Protein AF-A0A6M0C030-F1 (afdb_monomer)

Mean predicted aligned error: 7.35 Å

Radius of gyration: 17.22 Å; Cα contacts (8 Å, |Δi|>4): 38; chains: 1; bounding box: 48×40×36 Å

Secondary structure (DSSP, 8-state):
--------------PPPHHHHHHHHHHHHHHHHHHHHTT--HHHHHHHHHHHHHTTT-HHHHHHHHHH-SS--HHHHHHHHHHHHHHHHTT--

Solvent-accessible surface area (backbone atoms only — not comparable to full-atom values): 5692 Å² total; per-residue (Å²): 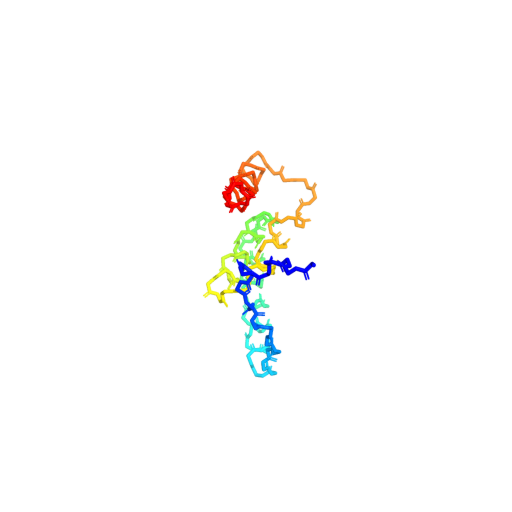139,86,79,85,83,82,78,75,78,84,77,82,83,78,83,79,52,70,70,58,51,49,51,51,52,53,52,51,52,50,52,52,52,55,40,56,74,70,65,52,49,76,63,56,50,20,51,54,49,20,50,63,27,45,81,68,71,38,52,72,61,12,51,46,40,60,64,65,52,90,78,61,51,74,65,55,47,51,52,53,51,54,51,49,50,60,62,56,64,68,72,76,120

Structure (mmCIF, N/CA/C/O backbone):
data_AF-A0A6M0C030-F1
#
_entry.id   AF-A0A6M0C030-F1
#
loop_
_atom_site.group_PDB
_atom_site.id
_atom_site.type_symbol
_atom_site.label_atom_id
_atom_site.label_alt_id
_atom_site.label_comp_id
_atom_site.label_asym_id
_atom_site.label_entity_id
_atom_site.label_seq_id
_atom_site.pdbx_PDB_ins_code
_atom_site.Cartn_x
_atom_site.Cartn_y
_atom_site.Cartn_z
_atom_site.occupancy
_atom_site.B_iso_or_equiv
_atom_site.auth_seq_id
_atom_site.auth_comp_id
_atom_site.auth_asym_id
_atom_site.auth_atom_id
_atom_site.pdbx_PDB_model_num
ATOM 1 N N . TYR A 1 1 ? 35.731 30.276 -8.942 1.00 38.06 1 TYR A N 1
ATOM 2 C CA . TYR A 1 1 ? 34.562 29.463 -8.576 1.00 38.06 1 TYR A CA 1
ATOM 3 C C . TYR A 1 1 ? 34.791 28.031 -9.033 1.00 38.06 1 TYR A C 1
ATOM 5 O O . TYR A 1 1 ? 34.494 27.688 -10.168 1.00 38.06 1 TYR A O 1
ATOM 13 N N . LYS A 1 2 ? 35.436 27.228 -8.181 1.00 44.59 2 LYS A N 1
ATOM 14 C CA . LYS A 1 2 ? 35.522 25.768 -8.313 1.00 44.59 2 LYS A CA 1
ATOM 15 C C . LYS A 1 2 ? 34.755 25.230 -7.114 1.00 44.59 2 LYS A C 1
ATOM 17 O O . LYS A 1 2 ? 35.355 24.910 -6.096 1.00 44.59 2 LYS A O 1
ATOM 22 N N . ASP A 1 3 ? 33.435 25.243 -7.231 1.00 46.19 3 ASP A N 1
ATOM 23 C CA . ASP A 1 3 ? 32.569 24.773 -6.163 1.00 46.19 3 ASP A CA 1
ATOM 24 C C . ASP A 1 3 ? 32.276 23.296 -6.397 1.00 46.19 3 ASP A C 1
ATOM 26 O O . ASP A 1 3 ? 31.619 22.883 -7.351 1.00 46.19 3 ASP A O 1
ATOM 30 N N . SER A 1 4 ? 32.887 22.517 -5.516 1.00 50.16 4 SER A N 1
ATOM 31 C CA . SER A 1 4 ? 32.553 21.177 -5.074 1.00 50.16 4 SER A CA 1
ATOM 32 C C . SER A 1 4 ? 31.092 20.776 -5.324 1.00 50.16 4 SER A C 1
ATOM 34 O O . SER A 1 4 ? 30.212 21.076 -4.525 1.00 50.16 4 SER A O 1
ATOM 36 N N . ILE A 1 5 ? 30.849 19.987 -6.374 1.00 56.75 5 ILE A N 1
ATOM 37 C CA . ILE A 1 5 ? 29.710 19.053 -6.428 1.00 56.75 5 ILE A CA 1
ATOM 38 C C . ILE A 1 5 ? 30.264 17.625 -6.321 1.00 56.75 5 ILE A C 1
ATOM 40 O O . ILE A 1 5 ? 30.013 16.757 -7.147 1.00 56.75 5 ILE A O 1
ATOM 44 N N . GLY A 1 6 ? 31.113 17.395 -5.319 1.00 45.75 6 GLY A N 1
ATOM 45 C CA . GLY A 1 6 ? 31.554 16.063 -4.916 1.00 45.75 6 GLY A CA 1
ATOM 46 C C . GLY A 1 6 ? 30.701 15.617 -3.739 1.00 45.75 6 GLY A C 1
ATOM 47 O O . GLY A 1 6 ? 31.067 15.883 -2.601 1.00 45.75 6 GLY A O 1
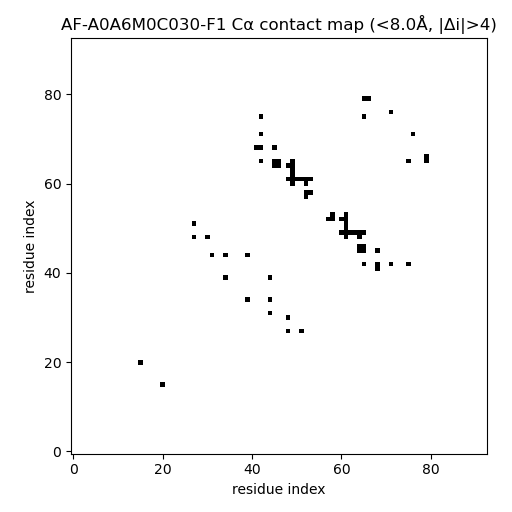ATOM 48 N N . GLY A 1 7 ? 29.534 15.024 -3.996 1.00 50.00 7 GLY A N 1
ATOM 49 C CA . GLY A 1 7 ? 28.684 14.529 -2.905 1.00 50.00 7 GLY A CA 1
ATOM 50 C C . GLY A 1 7 ? 27.289 14.046 -3.291 1.00 50.00 7 GLY A C 1
ATOM 51 O O . GLY A 1 7 ? 26.698 13.272 -2.547 1.00 50.00 7 GLY A O 1
ATOM 52 N N . MET A 1 8 ? 26.754 14.430 -4.453 1.00 54.78 8 MET A N 1
ATOM 53 C CA . MET A 1 8 ? 25.518 13.821 -4.946 1.00 54.78 8 MET A CA 1
ATOM 54 C C . MET A 1 8 ? 25.871 12.565 -5.738 1.00 54.78 8 MET A C 1
ATOM 56 O O . MET A 1 8 ? 26.264 12.659 -6.899 1.00 54.78 8 MET A O 1
ATOM 60 N N . GLU A 1 9 ? 25.746 11.391 -5.107 1.00 61.03 9 GLU A N 1
ATOM 61 C CA . GLU A 1 9 ? 25.611 10.134 -5.851 1.00 61.03 9 GLU A CA 1
ATOM 62 C C . GLU A 1 9 ? 24.563 10.361 -6.945 1.00 61.03 9 GLU A C 1
ATOM 64 O O . GLU A 1 9 ? 23.396 10.625 -6.640 1.00 61.03 9 GLU A O 1
ATOM 69 N N . GLN A 1 10 ? 24.966 10.296 -8.216 1.00 61.88 10 GLN A N 1
ATOM 70 C CA . GLN A 1 10 ? 24.013 10.290 -9.317 1.00 61.88 10 GLN A CA 1
ATOM 71 C C . GLN A 1 10 ? 23.124 9.056 -9.155 1.00 61.88 10 GLN A C 1
ATOM 73 O O . GLN A 1 10 ? 23.525 7.932 -9.448 1.00 61.88 10 GLN A O 1
ATOM 78 N N . ARG A 1 11 ? 21.906 9.266 -8.652 1.00 69.06 11 ARG A N 1
ATOM 79 C CA . ARG A 1 11 ? 20.860 8.248 -8.654 1.00 69.06 11 ARG A CA 1
ATOM 80 C C . ARG A 1 11 ? 20.361 8.148 -10.088 1.00 69.06 11 ARG A C 1
ATOM 82 O O . ARG A 1 11 ? 19.773 9.091 -10.612 1.00 69.06 11 ARG A O 1
ATOM 8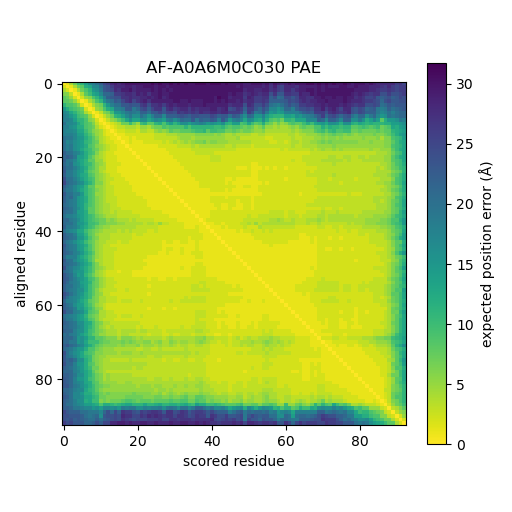9 N N . THR A 1 12 ? 20.637 7.024 -10.732 1.00 78.31 12 THR A N 1
ATOM 90 C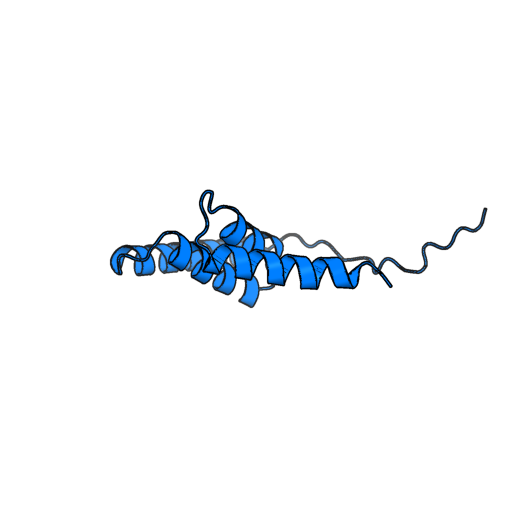 CA . THR A 1 12 ? 20.087 6.721 -12.050 1.00 78.31 12 THR A CA 1
ATOM 91 C C . THR A 1 12 ? 18.583 6.530 -11.911 1.00 78.31 12 THR A C 1
ATOM 93 O O . THR A 1 12 ? 18.130 5.666 -11.159 1.00 78.31 12 THR A O 1
ATOM 96 N N . PHE A 1 13 ? 17.811 7.355 -12.609 1.00 80.31 13 PHE A N 1
ATOM 97 C CA . PHE A 1 13 ? 16.393 7.103 -12.813 1.00 80.31 13 PHE A CA 1
ATOM 98 C C . PHE A 1 13 ? 16.240 6.111 -13.966 1.00 80.31 13 PHE A C 1
ATOM 100 O O . PHE A 1 13 ? 16.818 6.318 -15.033 1.00 80.31 13 PHE A O 1
ATOM 107 N N . SER A 1 14 ? 15.450 5.065 -13.751 1.00 84.75 14 SER A N 1
ATOM 108 C CA . SER A 1 14 ? 15.122 4.072 -14.772 1.00 84.75 14 SER A CA 1
ATOM 109 C C . SER A 1 14 ? 13.615 4.025 -14.955 1.00 84.75 14 SER A C 1
ATOM 111 O O . SER A 1 14 ? 12.861 4.114 -13.985 1.00 84.75 14 SER A O 1
ATOM 113 N N . ILE A 1 15 ? 13.183 3.884 -16.205 1.00 91.44 15 ILE A N 1
ATOM 114 C CA . ILE A 1 15 ? 11.781 3.628 -16.529 1.00 91.44 15 ILE A CA 1
ATOM 115 C C . ILE A 1 15 ? 11.526 2.139 -16.290 1.00 91.44 15 ILE A C 1
ATOM 117 O O . ILE A 1 15 ? 12.306 1.304 -16.746 1.00 91.44 15 ILE A O 1
ATOM 121 N N . MET A 1 16 ? 10.465 1.833 -15.545 1.00 93.62 16 MET A N 1
ATOM 122 C CA . MET A 1 16 ? 10.009 0.464 -15.305 1.00 93.62 16 MET A CA 1
ATOM 123 C C . MET A 1 16 ? 9.536 -0.171 -16.614 1.00 93.62 16 MET A C 1
ATOM 125 O O . MET A 1 16 ? 8.887 0.494 -17.424 1.00 93.62 16 MET A O 1
ATOM 129 N N . ASP A 1 17 ? 9.844 -1.450 -16.802 1.00 96.31 17 ASP A N 1
ATOM 130 C CA . ASP A 1 17 ? 9.362 -2.204 -17.954 1.00 96.31 17 ASP A CA 1
ATOM 131 C C . ASP A 1 17 ? 7.835 -2.409 -17.898 1.00 96.31 17 ASP A C 1
ATOM 133 O O . ASP A 1 17 ? 7.232 -2.444 -16.822 1.00 96.31 17 ASP A O 1
ATOM 137 N N . VAL A 1 18 ? 7.196 -2.546 -19.062 1.00 97.25 18 VAL A N 1
ATOM 138 C CA . VAL A 1 18 ? 5.743 -2.752 -19.154 1.00 97.25 18 VAL A CA 1
ATOM 139 C C . VAL A 1 18 ? 5.322 -4.062 -18.481 1.00 97.25 18 VAL A C 1
ATOM 141 O O . VAL A 1 18 ? 4.342 -4.064 -17.738 1.00 97.25 18 VAL A O 1
ATOM 144 N N . GLU A 1 19 ? 6.068 -5.151 -18.670 1.00 97.69 19 GLU A N 1
ATOM 145 C CA . GLU A 1 19 ? 5.762 -6.459 -18.078 1.00 97.69 19 GLU A CA 1
ATOM 146 C C . GLU A 1 19 ? 5.898 -6.424 -16.548 1.00 97.69 19 GLU A C 1
ATOM 148 O O . GLU A 1 19 ? 5.071 -6.978 -15.811 1.00 97.69 19 GLU A O 1
ATOM 153 N N . GLU A 1 20 ? 6.918 -5.717 -16.050 1.00 96.62 20 GLU A N 1
ATOM 154 C CA . GLU A 1 20 ? 7.113 -5.493 -14.616 1.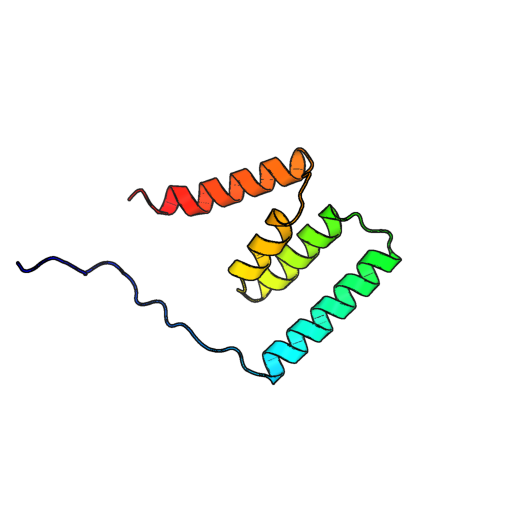00 96.62 20 GLU A CA 1
ATOM 155 C C . GLU A 1 20 ? 5.947 -4.681 -14.033 1.00 96.62 20 GLU A C 1
ATOM 157 O O . GLU A 1 20 ? 5.341 -5.076 -13.030 1.00 96.62 20 GLU A O 1
ATOM 162 N N . HIS A 1 21 ? 5.575 -3.587 -14.699 1.00 96.81 21 HIS A N 1
ATOM 163 C CA . HIS A 1 21 ? 4.453 -2.744 -14.301 1.00 96.81 21 HIS A CA 1
ATOM 164 C C . HIS A 1 21 ? 3.125 -3.519 -14.269 1.00 96.81 21 HIS A C 1
ATOM 166 O O . HIS A 1 21 ? 2.344 -3.393 -13.317 1.00 96.81 21 HIS A O 1
ATOM 172 N N . GLU A 1 22 ? 2.856 -4.346 -15.280 1.00 98.12 22 GLU A N 1
ATOM 173 C CA . GLU A 1 22 ? 1.660 -5.190 -15.332 1.00 98.12 22 GLU A CA 1
ATOM 174 C C . GLU A 1 22 ? 1.640 -6.215 -14.196 1.00 98.12 22 GLU A C 1
ATOM 176 O O . GLU A 1 22 ? 0.620 -6.360 -13.515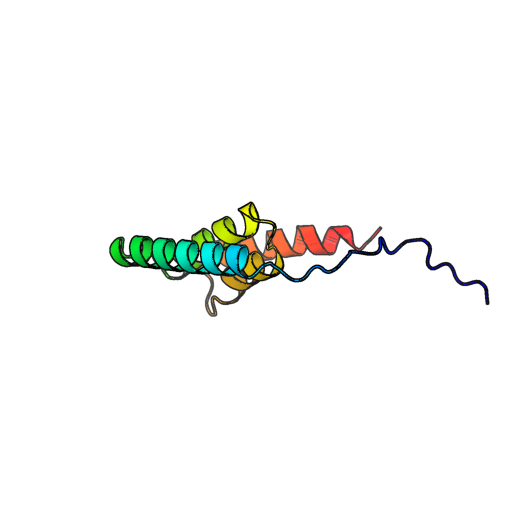 1.00 98.12 22 GLU A O 1
ATOM 181 N N . THR A 1 23 ? 2.774 -6.863 -13.922 1.00 97.94 23 THR A N 1
ATOM 182 C CA . THR A 1 23 ? 2.912 -7.823 -12.817 1.00 97.94 23 THR A CA 1
ATOM 183 C C . THR A 1 23 ? 2.608 -7.171 -11.468 1.00 97.94 23 THR A C 1
ATOM 185 O O . THR A 1 23 ? 1.868 -7.722 -10.646 1.00 97.94 23 THR A O 1
ATOM 188 N N . ILE A 1 24 ? 3.137 -5.967 -11.234 1.00 97.75 24 ILE A N 1
ATOM 189 C CA . ILE A 1 24 ? 2.880 -5.189 -10.016 1.00 97.75 24 ILE A CA 1
ATOM 190 C C . ILE A 1 24 ? 1.400 -4.814 -9.924 1.00 97.75 24 ILE A C 1
ATOM 192 O O . ILE A 1 24 ? 0.789 -4.987 -8.868 1.00 97.75 24 ILE A O 1
ATOM 196 N N . THR A 1 25 ? 0.809 -4.352 -11.026 1.00 97.88 25 THR A N 1
ATOM 197 C CA . THR A 1 25 ? -0.602 -3.949 -11.089 1.00 97.88 25 THR A CA 1
ATOM 198 C C . THR A 1 25 ? -1.533 -5.113 -10.752 1.00 97.88 25 THR A C 1
ATOM 200 O O . THR A 1 25 ? -2.433 -4.976 -9.920 1.00 97.88 25 THR A O 1
ATOM 203 N N . GLN A 1 26 ? -1.297 -6.285 -11.344 1.00 98.38 26 GLN A N 1
ATOM 204 C CA . GLN A 1 26 ? -2.083 -7.491 -11.081 1.00 98.38 26 GLN A CA 1
ATOM 205 C C . GLN A 1 26 ? -1.899 -7.984 -9.640 1.00 98.38 26 GLN A C 1
ATOM 207 O O . GLN A 1 26 ? -2.877 -8.330 -8.971 1.00 98.38 26 GLN A O 1
ATOM 212 N N . GLY A 1 27 ? -0.660 -7.977 -9.136 1.00 98.38 27 GLY A N 1
ATOM 213 C CA . GLY A 1 27 ? -0.352 -8.347 -7.755 1.00 98.38 27 GLY A CA 1
ATOM 21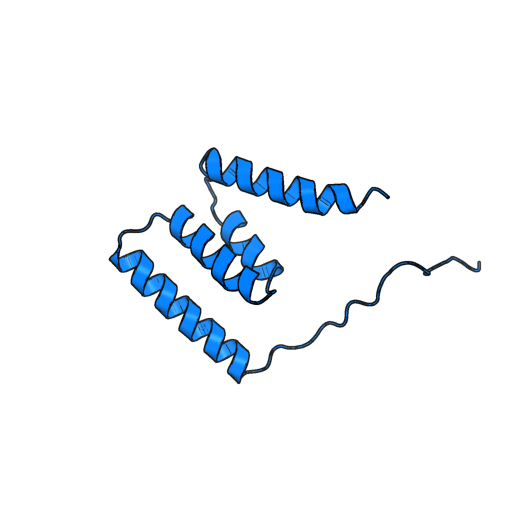4 C C . GLY A 1 27 ? -1.055 -7.447 -6.737 1.00 98.38 27 GLY A C 1
ATOM 215 O O . GLY A 1 27 ? -1.652 -7.948 -5.783 1.00 98.38 27 GLY A O 1
ATOM 216 N N . LEU A 1 28 ? -1.054 -6.134 -6.976 1.00 98.12 28 LEU A N 1
ATOM 217 C CA . LEU A 1 28 ? -1.734 -5.157 -6.129 1.00 98.12 28 LEU A CA 1
ATOM 218 C C . LEU A 1 28 ? -3.256 -5.355 -6.146 1.00 98.12 28 LEU A C 1
ATOM 220 O O . LEU A 1 28 ? -3.884 -5.374 -5.090 1.00 98.12 28 LEU A O 1
ATOM 224 N N . ALA A 1 29 ? -3.844 -5.572 -7.326 1.00 98.06 29 ALA A N 1
ATOM 225 C CA . ALA A 1 29 ? -5.277 -5.823 -7.462 1.00 98.06 29 ALA A CA 1
ATOM 226 C C . ALA A 1 29 ? -5.717 -7.091 -6.710 1.00 98.06 29 ALA A C 1
ATOM 228 O O . ALA A 1 29 ? -6.754 -7.093 -6.041 1.00 98.06 29 ALA A O 1
ATOM 229 N N . LYS A 1 30 ? -4.912 -8.160 -6.773 1.00 98.38 30 LYS A N 1
ATOM 230 C CA . LYS A 1 30 ? -5.158 -9.393 -6.013 1.00 98.38 30 LYS A CA 1
ATOM 231 C C . LYS A 1 30 ? -5.083 -9.142 -4.505 1.00 98.38 30 LYS A C 1
ATOM 233 O O . LYS A 1 30 ? -5.999 -9.534 -3.785 1.00 98.38 30 LYS A O 1
ATOM 238 N N . LEU A 1 31 ? -4.033 -8.458 -4.042 1.00 98.25 31 LEU A N 1
ATOM 239 C CA . LEU A 1 31 ? -3.861 -8.098 -2.633 1.00 98.25 31 LEU A CA 1
ATOM 240 C C . LEU A 1 31 ? -5.074 -7.318 -2.109 1.00 98.25 31 LEU A C 1
ATOM 242 O O . LEU A 1 31 ? -5.631 -7.654 -1.066 1.00 98.25 31 LEU A O 1
ATOM 246 N N . ASP A 1 32 ? -5.523 -6.317 -2.863 1.00 97.38 32 ASP A N 1
ATOM 247 C CA . ASP A 1 32 ? -6.695 -5.519 -2.515 1.00 97.38 32 ASP A CA 1
ATOM 248 C C . ASP A 1 32 ? -7.968 -6.353 -2.448 1.00 97.38 32 ASP A C 1
ATOM 250 O O . ASP A 1 32 ? -8.774 -6.196 -1.530 1.00 97.38 32 ASP A O 1
ATOM 254 N N . GLN A 1 33 ? -8.173 -7.237 -3.421 1.00 98.00 33 GLN A N 1
ATOM 255 C CA . GLN A 1 33 ? -9.339 -8.105 -3.444 1.00 98.00 33 GLN A CA 1
ATOM 256 C C . GLN A 1 33 ? -9.376 -9.007 -2.204 1.00 98.00 33 GLN A C 1
ATOM 258 O O . GLN A 1 33 ? -10.431 -9.148 -1.580 1.00 98.00 33 GLN A O 1
ATOM 263 N N . ASP A 1 34 ? -8.242 -9.596 -1.834 1.00 98.19 34 ASP A N 1
ATOM 264 C CA . ASP A 1 34 ? -8.149 -10.516 -0.703 1.00 98.19 34 ASP A CA 1
ATOM 265 C C . ASP A 1 34 ? -8.333 -9.787 0.638 1.00 98.19 34 ASP A C 1
ATOM 267 O O . ASP A 1 34 ? -9.094 -10.254 1.488 1.00 98.19 34 ASP A O 1
ATOM 271 N N . LEU A 1 35 ? -7.743 -8.600 0.803 1.00 97.69 35 LEU A N 1
ATOM 272 C CA . LEU A 1 35 ? -7.917 -7.774 2.003 1.00 97.69 35 LEU A CA 1
ATOM 273 C C . LEU A 1 35 ? -9.354 -7.263 2.157 1.00 97.69 35 LEU A C 1
ATOM 275 O O . LEU A 1 35 ? -9.910 -7.286 3.256 1.00 97.69 35 LEU A O 1
ATOM 279 N N . ASN A 1 36 ? -9.989 -6.848 1.060 1.00 95.94 36 ASN A N 1
ATOM 280 C CA . ASN A 1 36 ? -11.382 -6.405 1.092 1.00 95.94 36 ASN A CA 1
ATOM 281 C C . ASN A 1 36 ? -12.335 -7.553 1.458 1.00 95.94 36 ASN A C 1
ATOM 283 O O . ASN A 1 36 ? -13.250 -7.348 2.254 1.00 95.94 36 ASN A O 1
ATOM 287 N N . LYS A 1 37 ? -12.102 -8.774 0.949 1.00 97.00 37 LYS A N 1
ATOM 288 C CA . LYS A 1 37 ? -12.874 -9.971 1.346 1.00 97.00 37 LYS A CA 1
ATOM 289 C C . LYS A 1 37 ? -12.741 -10.288 2.836 1.00 97.00 37 LYS A C 1
ATOM 291 O O . LYS A 1 37 ? -13.690 -10.779 3.436 1.00 97.00 37 LYS A O 1
ATOM 296 N N . GLN A 1 38 ? -11.584 -9.998 3.425 1.00 96.88 38 GLN A N 1
ATOM 297 C CA . GLN A 1 38 ? -11.324 -10.178 4.856 1.00 96.88 38 GLN A CA 1
ATOM 298 C C . GLN A 1 38 ? -11.894 -9.041 5.722 1.00 96.88 38 GLN A C 1
ATOM 300 O O . GLN A 1 38 ? -11.760 -9.080 6.942 1.00 96.88 38 GLN A O 1
ATOM 305 N N . GLY A 1 39 ? -12.519 -8.021 5.120 1.00 96.50 39 GLY A N 1
ATOM 306 C CA . GLY A 1 39 ? -13.028 -6.861 5.851 1.00 96.50 39 GLY A CA 1
ATOM 307 C C . GLY A 1 39 ? -11.917 -5.987 6.438 1.00 96.50 39 GLY A C 1
ATOM 308 O O . GLY A 1 39 ? -12.123 -5.343 7.468 1.00 96.50 39 GLY A O 1
ATOM 309 N N . ALA A 1 40 ? -10.733 -5.976 5.814 1.00 96.81 40 ALA A N 1
ATOM 310 C CA . ALA A 1 40 ? -9.597 -5.202 6.288 1.00 96.81 40 ALA A CA 1
ATOM 311 C C . ALA A 1 40 ? -9.930 -3.705 6.382 1.00 96.81 40 ALA A C 1
ATOM 313 O O . ALA A 1 40 ? -10.621 -3.123 5.541 1.00 96.81 40 ALA A O 1
ATOM 314 N N . THR A 1 41 ? -9.401 -3.051 7.414 1.00 96.25 41 THR A N 1
ATOM 315 C CA . THR A 1 41 ? -9.555 -1.605 7.571 1.00 96.25 41 THR A CA 1
ATOM 316 C C . THR A 1 41 ? -8.735 -0.859 6.518 1.00 96.25 41 THR A C 1
ATOM 318 O O . THR A 1 41 ? -7.756 -1.371 5.974 1.00 96.25 41 THR A O 1
ATOM 321 N N . LYS A 1 42 ? -9.081 0.408 6.270 1.00 95.38 42 LYS A N 1
ATOM 322 C CA . LYS A 1 42 ? -8.318 1.266 5.345 1.00 95.38 42 LYS A CA 1
ATOM 323 C C . LYS A 1 42 ? -6.841 1.384 5.728 1.00 95.38 42 LYS A C 1
ATOM 325 O O . LYS A 1 42 ? -5.995 1.495 4.849 1.00 95.38 42 LYS A O 1
ATOM 330 N N . GLU A 1 43 ? -6.535 1.370 7.023 1.00 96.88 43 GLU A N 1
ATOM 331 C CA . GLU A 1 43 ? -5.151 1.419 7.501 1.00 96.88 43 GLU A CA 1
ATOM 332 C C . GLU A 1 43 ? -4.431 0.093 7.303 1.00 96.88 43 GLU A C 1
ATOM 334 O O . GLU A 1 43 ? -3.298 0.104 6.837 1.00 96.88 43 GLU A O 1
ATOM 339 N N . ALA A 1 44 ? -5.093 -1.037 7.570 1.00 96.69 44 ALA A N 1
ATOM 340 C CA . ALA A 1 44 ? -4.528 -2.355 7.293 1.00 96.69 44 ALA A CA 1
ATOM 341 C C . ALA A 1 44 ? -4.201 -2.520 5.799 1.00 96.69 44 ALA A C 1
ATOM 343 O O . ALA A 1 44 ? -3.114 -2.978 5.456 1.00 96.69 44 ALA A O 1
ATOM 344 N N . ILE A 1 45 ? -5.092 -2.056 4.915 1.00 97.56 45 ILE A N 1
ATOM 345 C CA . ILE A 1 45 ? -4.844 -2.027 3.467 1.00 97.56 45 ILE A CA 1
ATOM 346 C C . ILE A 1 45 ? -3.640 -1.137 3.139 1.00 97.56 45 ILE A C 1
ATOM 348 O O . ILE A 1 45 ? -2.733 -1.572 2.434 1.00 97.56 45 ILE A O 1
ATOM 352 N N . ALA A 1 46 ? -3.578 0.082 3.683 1.00 97.56 46 ALA A N 1
ATOM 353 C CA . ALA A 1 46 ? -2.452 0.985 3.447 1.00 97.56 46 ALA A CA 1
ATOM 354 C C . ALA A 1 46 ? -1.106 0.389 3.904 1.00 97.56 46 ALA A C 1
ATOM 356 O O . ALA A 1 46 ? -0.105 0.527 3.203 1.00 97.56 46 ALA A O 1
ATOM 357 N N . PHE A 1 47 ? -1.075 -0.304 5.046 1.00 97.44 47 PHE A N 1
ATOM 358 C CA . PHE A 1 47 ? 0.120 -0.994 5.536 1.00 97.44 47 PHE A CA 1
ATOM 359 C C . PHE A 1 47 ? 0.523 -2.180 4.657 1.00 97.44 47 PHE A C 1
ATOM 361 O O . PHE A 1 47 ? 1.703 -2.323 4.339 1.00 97.44 47 PHE A O 1
ATOM 368 N N . ALA A 1 48 ? -0.435 -3.004 4.232 1.00 97.94 48 ALA A N 1
ATOM 369 C CA . ALA A 1 48 ? -0.158 -4.136 3.354 1.00 97.94 48 ALA A CA 1
ATOM 370 C C . ALA A 1 48 ? 0.397 -3.672 1.998 1.00 97.94 48 ALA A C 1
ATOM 372 O O . ALA A 1 48 ? 1.386 -4.215 1.508 1.00 97.94 48 ALA A O 1
ATOM 373 N N . ARG A 1 49 ? -0.171 -2.608 1.420 1.00 98.38 49 ARG A N 1
ATOM 374 C CA . ARG A 1 49 ? 0.352 -2.022 0.180 1.00 98.38 49 ARG A CA 1
ATOM 375 C C . ARG A 1 49 ? 1.720 -1.370 0.369 1.00 98.38 49 ARG A C 1
ATOM 377 O O . ARG A 1 49 ? 2.576 -1.503 -0.499 1.00 98.38 49 ARG A O 1
ATOM 384 N N . PHE A 1 50 ? 1.960 -0.716 1.509 1.00 98.00 50 PHE A N 1
ATOM 385 C CA . PHE A 1 50 ? 3.295 -0.224 1.856 1.00 98.00 50 PHE A CA 1
ATOM 386 C C . PHE A 1 50 ? 4.328 -1.353 1.815 1.00 98.00 50 PHE A C 1
ATOM 388 O O . PHE A 1 50 ? 5.375 -1.182 1.197 1.00 98.00 50 PHE A O 1
ATOM 395 N N . GLN A 1 51 ? 4.029 -2.507 2.419 1.00 97.94 51 GLN A N 1
ATOM 396 C CA . GLN A 1 51 ? 4.927 -3.667 2.395 1.00 97.94 51 GLN A CA 1
ATOM 397 C C . GLN A 1 51 ? 5.115 -4.198 0.972 1.00 97.94 51 GLN A C 1
ATOM 399 O O . GLN A 1 51 ? 6.251 -4.362 0.534 1.00 97.94 51 GLN A O 1
ATOM 404 N N . PHE A 1 52 ? 4.020 -4.354 0.222 1.00 98.38 52 PHE A N 1
ATOM 405 C CA . PHE A 1 52 ? 4.044 -4.819 -1.165 1.00 98.38 52 PHE A CA 1
ATOM 406 C C . PHE A 1 52 ? 4.994 -3.998 -2.053 1.00 98.38 52 PHE A C 1
ATOM 408 O O . PHE A 1 52 ? 5.792 -4.568 -2.801 1.00 98.38 52 PHE A O 1
ATOM 415 N N . PHE A 1 53 ? 4.943 -2.668 -1.954 1.00 98.00 53 PHE A N 1
ATOM 416 C CA . PHE A 1 53 ? 5.831 -1.781 -2.707 1.00 98.00 53 PHE A CA 1
ATOM 417 C C . PHE A 1 53 ? 7.255 -1.735 -2.133 1.00 98.00 53 PHE A C 1
ATOM 419 O O . PHE A 1 53 ? 8.223 -1.717 -2.894 1.00 98.00 53 PHE A O 1
ATOM 426 N N . ALA A 1 54 ? 7.411 -1.755 -0.805 1.00 96.50 54 ALA A N 1
ATOM 427 C CA . ALA A 1 54 ? 8.717 -1.710 -0.146 1.00 96.50 54 ALA A CA 1
ATOM 428 C C . ALA A 1 54 ? 9.583 -2.936 -0.475 1.00 96.50 54 ALA A C 1
ATOM 430 O O . ALA A 1 54 ? 10.767 -2.786 -0.769 1.00 96.50 54 ALA A O 1
ATOM 431 N N . GLU A 1 55 ? 8.991 -4.133 -0.504 1.00 97.00 55 GLU A N 1
ATOM 432 C CA . GLU A 1 55 ? 9.661 -5.381 -0.908 1.00 97.00 55 GLU A CA 1
ATOM 433 C C . GLU A 1 55 ? 10.193 -5.333 -2.349 1.00 97.00 55 GLU A C 1
ATOM 435 O O . GLU A 1 55 ? 11.127 -6.053 -2.694 1.00 97.00 55 GLU A O 1
ATOM 440 N N . ARG A 1 56 ? 9.628 -4.452 -3.181 1.00 95.00 56 ARG A N 1
ATOM 441 C CA . ARG A 1 56 ? 10.009 -4.223 -4.583 1.00 95.00 56 ARG A CA 1
ATOM 442 C C . ARG A 1 56 ? 10.909 -3.000 -4.765 1.00 95.00 56 ARG A C 1
ATOM 444 O O . ARG A 1 56 ? 11.164 -2.591 -5.888 1.00 95.00 56 ARG A O 1
ATOM 451 N N . ASN A 1 57 ? 11.394 -2.400 -3.676 1.00 93.06 57 ASN A N 1
ATOM 452 C CA . ASN A 1 57 ? 12.170 -1.153 -3.675 1.00 93.06 57 ASN A CA 1
ATOM 453 C C . ASN A 1 57 ? 11.438 0.073 -4.262 1.00 93.06 57 ASN A C 1
ATOM 455 O O . ASN A 1 57 ? 12.068 1.094 -4.547 1.00 93.06 57 ASN A O 1
ATOM 459 N N . LEU A 1 58 ? 10.107 0.025 -4.367 1.00 94.75 58 LEU A N 1
ATOM 460 C CA . LEU A 1 58 ? 9.262 1.123 -4.845 1.00 94.75 58 LEU A CA 1
ATOM 461 C C . LEU A 1 58 ? 8.913 2.057 -3.682 1.00 94.75 58 LEU A C 1
ATOM 463 O O . LEU A 1 58 ? 7.767 2.181 -3.252 1.00 94.75 58 LEU A O 1
ATOM 467 N N . TRP A 1 59 ? 9.940 2.685 -3.107 1.00 92.44 59 TRP A N 1
ATOM 468 C CA . TRP A 1 59 ? 9.817 3.425 -1.848 1.00 92.44 59 TRP A CA 1
ATOM 469 C C . TRP A 1 59 ? 8.893 4.641 -1.933 1.00 92.44 59 TRP A C 1
ATOM 471 O O . TRP A 1 59 ? 8.199 4.934 -0.961 1.00 92.44 59 TRP A O 1
ATOM 481 N N . SER A 1 60 ? 8.847 5.329 -3.076 1.00 93.25 60 SER A N 1
ATOM 482 C CA . SER A 1 60 ? 7.926 6.452 -3.287 1.00 93.25 60 SER A CA 1
ATOM 483 C C . SER A 1 60 ? 6.469 6.000 -3.180 1.00 93.25 60 SER A C 1
ATOM 485 O O . SER A 1 60 ? 5.696 6.601 -2.433 1.00 93.25 60 SER A O 1
ATOM 487 N N . ASP A 1 61 ? 6.112 4.907 -3.856 1.00 96.31 61 ASP A N 1
ATOM 488 C CA . ASP A 1 61 ? 4.774 4.315 -3.817 1.00 96.31 61 ASP A CA 1
ATOM 489 C C . ASP A 1 61 ? 4.447 3.762 -2.433 1.00 96.31 61 ASP A C 1
ATOM 491 O O . ASP A 1 61 ? 3.400 4.093 -1.874 1.00 96.31 61 ASP A O 1
ATOM 495 N N . ALA A 1 62 ? 5.382 3.023 -1.825 1.00 96.88 62 ALA A N 1
ATOM 496 C CA . ALA A 1 62 ? 5.231 2.490 -0.475 1.00 96.88 62 ALA A CA 1
ATOM 497 C C . ALA A 1 62 ? 4.869 3.600 0.518 1.00 96.88 62 ALA A C 1
ATOM 499 O O . ALA A 1 62 ? 3.839 3.537 1.194 1.00 96.88 62 ALA A O 1
ATOM 500 N N . LEU A 1 63 ? 5.686 4.657 0.570 1.00 96.62 63 LEU A N 1
ATOM 501 C CA . LEU A 1 63 ? 5.453 5.808 1.437 1.00 96.62 63 LEU A CA 1
ATOM 502 C C . LEU A 1 63 ? 4.113 6.479 1.117 1.00 96.62 63 LEU A C 1
ATOM 504 O O . LEU A 1 63 ? 3.355 6.806 2.029 1.00 96.62 63 LEU A O 1
ATOM 508 N N . SER A 1 64 ? 3.780 6.642 -0.161 1.00 96.75 64 SER A N 1
ATOM 509 C CA . SER A 1 64 ? 2.522 7.257 -0.582 1.00 96.75 64 SER A CA 1
ATOM 510 C C . SER A 1 64 ? 1.300 6.566 0.037 1.00 96.75 64 SER A C 1
ATOM 512 O O . SER A 1 64 ? 0.421 7.246 0.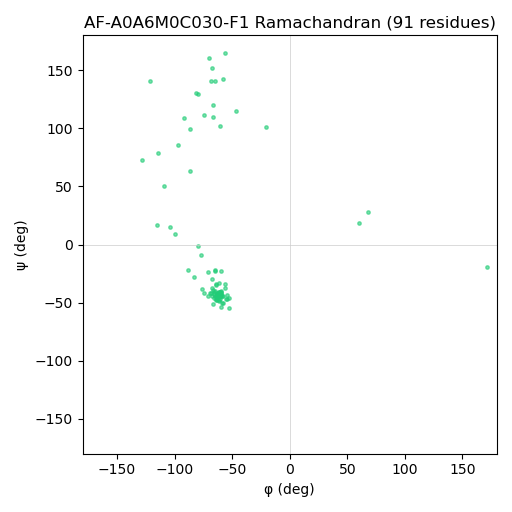568 1.00 96.75 64 SER A O 1
ATOM 514 N N . GLU A 1 65 ? 1.260 5.231 0.074 1.00 97.69 65 GLU A N 1
ATOM 515 C CA . GLU A 1 65 ? 0.120 4.474 0.618 1.00 97.69 65 GLU A CA 1
ATOM 516 C C . GLU A 1 65 ? -0.167 4.800 2.085 1.00 97.69 65 GLU A C 1
ATOM 518 O O . GLU A 1 65 ? -1.290 5.168 2.448 1.00 97.69 65 GLU A O 1
ATOM 523 N N . VAL A 1 66 ? 0.861 4.757 2.933 1.00 96.50 66 VAL A N 1
ATOM 524 C CA . VAL A 1 66 ? 0.690 5.049 4.360 1.00 96.50 66 VAL A CA 1
ATOM 525 C C . VAL A 1 66 ? 0.429 6.517 4.623 1.00 96.50 66 VAL A C 1
ATOM 527 O O . VAL A 1 66 ? -0.186 6.794 5.645 1.00 96.50 66 VAL A O 1
ATOM 530 N N . PHE A 1 67 ? 0.826 7.450 3.749 1.00 96.38 67 PHE A N 1
ATOM 531 C CA . PHE A 1 67 ? 0.571 8.891 3.900 1.00 96.38 67 PHE A CA 1
ATOM 532 C C . PHE A 1 67 ? -0.770 9.359 3.303 1.00 96.38 67 PHE A C 1
ATOM 534 O O . PHE A 1 67 ? -1.323 10.351 3.782 1.00 96.38 67 PHE A O 1
ATOM 541 N N . LYS A 1 68 ? -1.363 8.617 2.356 1.00 96.25 68 LYS A N 1
ATOM 542 C CA . LYS A 1 68 ? -2.689 8.904 1.765 1.00 96.25 68 LYS A CA 1
ATOM 543 C C . LYS A 1 68 ? -3.851 8.810 2.763 1.00 96.25 68 LYS A C 1
ATOM 545 O O . LYS A 1 68 ? -4.902 9.418 2.545 1.00 96.25 68 LYS A O 1
ATOM 550 N N . VAL A 1 69 ? -3.701 8.073 3.867 1.00 96.12 69 VAL A N 1
ATOM 551 C CA . VAL A 1 69 ? -4.766 7.945 4.879 1.00 96.12 69 VAL A CA 1
ATOM 552 C C . VAL A 1 69 ? -5.009 9.302 5.566 1.00 96.12 69 VAL A C 1
ATOM 554 O O . VAL A 1 69 ? -4.178 9.785 6.331 1.00 96.12 69 VAL A O 1
ATOM 557 N N . LYS A 1 70 ? -6.157 9.940 5.303 1.00 92.06 70 LYS A N 1
ATOM 558 C CA . LYS A 1 70 ? -6.445 11.318 5.763 1.00 92.06 70 LYS A CA 1
ATOM 559 C C . LYS A 1 70 ? -6.605 11.467 7.281 1.00 92.06 70 LYS A C 1
ATOM 561 O O . LYS A 1 70 ? -6.334 12.537 7.812 1.00 92.06 70 LYS A O 1
ATOM 566 N N . LYS A 1 71 ? -7.068 10.425 7.973 1.00 93.38 71 LYS A N 1
ATOM 567 C CA . LYS A 1 71 ? -7.307 10.425 9.426 1.00 93.38 71 LYS A CA 1
ATOM 568 C C . LYS A 1 71 ? -6.603 9.223 10.060 1.00 93.38 71 LYS A C 1
ATOM 570 O O . LYS A 1 71 ? -7.279 8.249 10.370 1.00 93.38 71 LYS A O 1
ATOM 575 N N . PRO A 1 72 ? -5.264 9.259 10.158 1.00 96.06 72 PRO A N 1
ATOM 576 C CA . PRO A 1 72 ? -4.499 8.141 10.684 1.00 96.06 72 PRO A CA 1
ATOM 577 C C . PRO A 1 72 ? -4.763 7.953 12.182 1.00 96.06 72 PRO A C 1
ATOM 579 O O . PRO A 1 72 ? -4.803 8.932 12.937 1.00 96.06 72 PRO A O 1
ATOM 582 N N . SER A 1 73 ? -4.864 6.702 12.609 1.00 97.44 73 SER A N 1
ATOM 583 C CA . SER A 1 73 ? -4.813 6.278 14.001 1.00 97.44 73 SER A CA 1
ATOM 584 C C . SER A 1 73 ? -3.520 6.743 14.671 1.00 97.44 73 SER A C 1
ATOM 586 O O . SER A 1 73 ? -2.543 7.126 14.018 1.00 97.44 73 SER A O 1
ATOM 588 N N . ILE A 1 74 ? -3.491 6.693 16.003 1.00 96.81 74 ILE A N 1
ATOM 589 C CA . ILE A 1 74 ? -2.291 7.023 16.785 1.00 96.81 74 ILE A CA 1
ATOM 590 C C . ILE A 1 74 ? -1.104 6.146 16.349 1.00 96.81 74 ILE A C 1
ATOM 592 O O . ILE A 1 74 ? 0.024 6.635 16.249 1.00 96.81 74 ILE A O 1
ATOM 596 N N . GLU A 1 75 ? -1.371 4.882 16.025 1.00 95.56 75 GLU A N 1
ATOM 597 C CA . GLU A 1 75 ? -0.383 3.907 15.563 1.00 95.56 75 GLU A CA 1
ATOM 598 C C . GLU A 1 75 ? 0.182 4.290 14.193 1.00 95.56 75 GLU A C 1
ATOM 600 O O . GLU A 1 75 ? 1.400 4.426 14.039 1.00 95.56 75 GLU A O 1
ATOM 605 N N . LEU A 1 76 ? -0.682 4.574 13.211 1.00 95.94 76 LEU A N 1
ATOM 606 C CA . LEU A 1 76 ? -0.243 5.002 11.882 1.00 95.94 76 LEU A CA 1
ATOM 607 C C . LEU A 1 76 ? 0.486 6.355 11.933 1.00 95.94 76 LEU A C 1
ATOM 609 O O . LEU A 1 76 ? 1.467 6.569 11.218 1.00 95.94 76 LEU A O 1
ATOM 613 N N . GLN A 1 77 ? 0.077 7.267 12.817 1.00 97.06 77 GLN A N 1
ATOM 614 C CA . GLN A 1 77 ? 0.815 8.509 13.050 1.00 97.06 77 GLN A CA 1
ATOM 615 C C . GLN A 1 77 ? 2.216 8.255 13.617 1.00 97.06 77 GLN A C 1
ATOM 617 O O . GLN A 1 77 ? 3.178 8.880 13.164 1.00 97.06 77 GLN A O 1
ATOM 622 N N . ALA A 1 78 ? 2.351 7.355 14.595 1.00 96.38 78 ALA A N 1
ATOM 623 C CA . ALA A 1 78 ? 3.648 6.991 15.161 1.00 96.38 78 ALA A CA 1
ATOM 624 C C . ALA A 1 78 ? 4.560 6.363 14.101 1.00 96.38 78 ALA A C 1
ATOM 626 O O . ALA A 1 78 ? 5.722 6.753 13.976 1.00 96.38 78 ALA A O 1
ATOM 627 N N . PHE A 1 79 ? 4.011 5.473 13.274 1.00 95.19 79 PHE A N 1
ATOM 628 C CA . PHE A 1 79 ? 4.720 4.876 12.150 1.00 95.19 79 PHE A CA 1
ATOM 629 C C . PHE A 1 79 ? 5.238 5.929 11.156 1.00 95.19 79 PHE A C 1
ATOM 631 O O . PHE A 1 79 ? 6.433 5.959 10.855 1.00 95.19 79 PHE A O 1
ATOM 638 N N . ARG A 1 80 ? 4.378 6.861 10.715 1.00 94.88 80 ARG A N 1
ATOM 639 C CA . ARG A 1 80 ? 4.773 7.973 9.829 1.00 94.88 80 ARG A CA 1
ATOM 640 C C . ARG A 1 80 ? 5.881 8.832 10.434 1.00 94.88 80 ARG A C 1
ATOM 642 O O . ARG A 1 80 ? 6.839 9.165 9.740 1.00 94.88 80 ARG A O 1
ATOM 649 N N . ARG A 1 81 ? 5.787 9.172 11.726 1.00 94.69 81 ARG A N 1
ATOM 650 C CA . ARG A 1 81 ? 6.834 9.941 12.423 1.00 94.69 81 ARG A CA 1
ATOM 651 C C . ARG A 1 81 ? 8.166 9.198 12.434 1.00 94.69 81 ARG A C 1
ATOM 653 O O . ARG A 1 81 ? 9.187 9.812 12.145 1.00 94.69 81 ARG A O 1
ATOM 660 N N . ASN A 1 82 ? 8.161 7.896 12.715 1.00 93.69 82 ASN A N 1
ATOM 661 C CA . ASN A 1 82 ? 9.377 7.081 12.724 1.00 93.69 82 ASN A CA 1
ATOM 662 C C . ASN A 1 82 ? 10.053 7.042 11.348 1.00 93.69 82 ASN A C 1
ATOM 664 O O . ASN A 1 82 ? 11.275 7.166 11.261 1.00 93.69 82 ASN A O 1
ATOM 668 N N . ILE A 1 83 ? 9.269 6.922 10.273 1.00 91.69 83 ILE A N 1
ATOM 669 C CA . ILE A 1 83 ? 9.776 7.010 8.899 1.00 91.69 83 ILE A CA 1
ATOM 670 C C . ILE A 1 83 ? 10.433 8.368 8.651 1.00 91.69 83 ILE A C 1
ATOM 672 O O . ILE A 1 83 ? 11.594 8.417 8.249 1.00 91.69 83 ILE A O 1
ATOM 676 N N . LEU A 1 84 ? 9.720 9.465 8.924 1.00 90.56 84 LEU A N 1
ATOM 677 C CA . LEU A 1 84 ? 10.237 10.816 8.690 1.00 90.56 84 LEU A CA 1
ATOM 678 C C . LEU A 1 84 ? 11.513 11.071 9.491 1.00 90.56 84 LEU A C 1
ATOM 680 O O . LEU A 1 84 ? 12.477 11.605 8.957 1.00 90.56 84 LEU A O 1
ATOM 684 N N . GLN A 1 85 ? 11.567 10.622 10.744 1.00 90.69 85 GLN A N 1
ATOM 685 C CA . GLN A 1 85 ? 12.777 10.724 11.553 1.00 90.69 85 GLN A CA 1
ATOM 686 C C . GLN A 1 85 ? 13.951 9.968 10.929 1.00 90.69 85 GLN A C 1
ATOM 688 O O . GLN A 1 85 ? 15.061 10.485 10.934 1.00 90.69 85 GLN A O 1
ATOM 693 N N . ARG A 1 86 ? 13.738 8.770 10.375 1.00 87.19 86 ARG A N 1
ATOM 694 C CA . ARG A 1 86 ? 14.810 8.003 9.719 1.00 87.19 86 ARG A CA 1
ATOM 695 C C . ARG A 1 86 ? 15.290 8.660 8.428 1.00 87.19 86 ARG A C 1
ATOM 697 O O . ARG A 1 86 ? 16.493 8.699 8.189 1.00 87.19 86 ARG A O 1
ATOM 704 N N . LEU A 1 87 ? 14.368 9.175 7.615 1.00 83.88 87 LEU A N 1
ATOM 705 C CA . LEU A 1 87 ? 14.696 9.816 6.342 1.00 83.88 87 LEU A CA 1
ATOM 706 C C . LEU A 1 87 ? 15.378 11.176 6.553 1.00 83.88 87 LEU A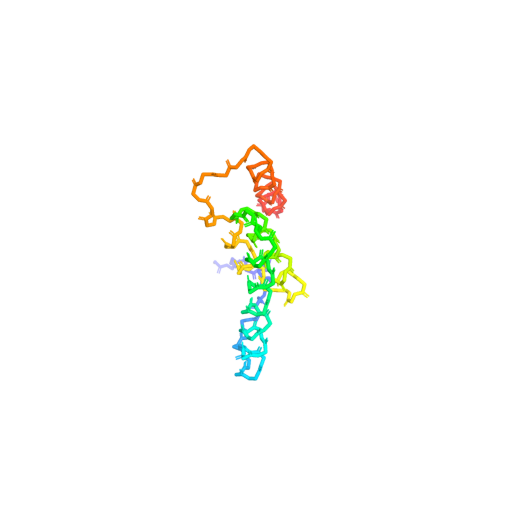 C 1
ATOM 708 O O . LEU A 1 87 ? 16.398 11.449 5.929 1.00 83.88 87 LEU A O 1
ATOM 712 N N . CYS A 1 88 ? 14.874 12.000 7.476 1.00 78.81 88 CYS A N 1
ATOM 713 C CA . CYS A 1 88 ? 15.376 13.357 7.696 1.00 78.81 88 CYS A CA 1
ATOM 714 C C . CYS A 1 88 ? 16.609 13.425 8.610 1.00 78.81 88 CYS A C 1
ATOM 716 O O . CYS A 1 88 ? 17.435 14.313 8.424 1.00 78.81 88 CYS A O 1
ATOM 718 N N . LYS A 1 89 ? 16.807 12.485 9.552 1.00 67.62 89 LYS A N 1
ATOM 719 C CA . LYS A 1 89 ? 18.065 12.421 10.332 1.00 67.62 89 LYS A CA 1
ATOM 720 C C . LYS A 1 89 ? 19.279 12.089 9.464 1.00 67.62 89 LYS A C 1
ATOM 722 O O . LYS A 1 89 ? 20.398 12.399 9.845 1.00 67.62 89 LYS A O 1
ATOM 727 N N . ARG A 1 90 ? 19.068 11.479 8.295 1.00 56.22 90 ARG A N 1
ATOM 728 C CA . ARG A 1 90 ? 20.134 11.154 7.342 1.00 56.22 90 ARG A CA 1
ATOM 729 C C . ARG A 1 90 ? 20.626 12.363 6.534 1.00 56.22 90 ARG A C 1
ATOM 731 O O . ARG A 1 90 ? 21.614 12.223 5.831 1.00 56.22 90 ARG A O 1
ATOM 738 N N . GLY A 1 91 ? 19.950 13.514 6.624 1.00 50.53 91 GLY A N 1
ATOM 739 C CA . GLY A 1 91 ? 20.278 14.742 5.888 1.00 50.53 91 GLY A CA 1
ATOM 740 C C . GLY A 1 91 ? 20.961 15.837 6.717 1.00 50.53 91 GLY A C 1
ATOM 741 O O . GLY A 1 91 ? 20.948 16.985 6.290 1.00 50.53 91 GLY A O 1
ATOM 742 N N . GLN A 1 92 ? 21.489 15.520 7.908 1.00 46.06 92 GLN A N 1
ATOM 743 C CA . GLN A 1 92 ? 22.173 16.480 8.796 1.00 46.06 92 GLN A CA 1
ATOM 744 C C . GLN A 1 92 ? 23.669 16.183 9.024 1.00 46.06 92 GLN A C 1
ATOM 746 O O . GLN A 1 92 ? 24.250 16.739 9.953 1.00 46.06 92 GLN A O 1
ATOM 751 N N . ASN A 1 93 ? 24.288 15.346 8.185 1.00 36.78 93 ASN A N 1
ATOM 752 C CA . ASN A 1 93 ? 25.738 15.125 8.185 1.00 36.78 93 ASN A CA 1
ATOM 753 C C . ASN A 1 93 ? 26.359 15.644 6.893 1.00 36.78 93 ASN A C 1
ATOM 755 O O . ASN A 1 93 ? 25.821 15.278 5.824 1.00 36.78 93 ASN A O 1
#

Sequence (93 aa):
YKDSIGGMEQRTFSIMDVEEHETITQGLAKLDQDLNKQGATKEAIAFARFQFFAERNLWSDALSEVFKVKKPSIELQAFRRNILQRLCKRGQN

pLDDT: mean 87.79, std 17.12, range [36.78, 98.38]

Foldseek 3Di:
DPDDPPPDPPDDDDDDDPVRVVVLVVVLVVLVVVCVVVVHDLQSNLQVQLVSCVVVVNNVRSLCSLVVPPDDDPVSVVVNVVVCCVVVVVVPD

Nearest PDB structures (foldseek):
  8j8p-assembly1_C  TM=4.974E-01  e=4.974E+00  Saccharomyces eubayanus
  7t8n-assembly1_BBB-2  TM=4.320E-01  e=8.434E+00  Escherichia coli K-12